Protein AF-A0A8B8DKY4-F1 (afdb_monomer_lite)

Structure (mmCIF, N/CA/C/O backbone):
data_AF-A0A8B8DKY4-F1
#
_entry.id   AF-A0A8B8DKY4-F1
#
loop_
_atom_site.group_PDB
_atom_site.id
_atom_site.type_symbol
_atom_site.label_atom_id
_atom_site.label_alt_id
_atom_site.label_comp_id
_atom_site.label_asym_id
_atom_site.label_entity_id
_atom_site.label_seq_id
_atom_site.pdbx_PDB_ins_code
_atom_site.Cartn_x
_atom_site.Cartn_y
_atom_site.Cartn_z
_atom_site.occupancy
_atom_site.B_iso_or_equiv
_atom_site.auth_seq_id
_atom_site.auth_comp_id
_atom_site.auth_asym_id
_atom_site.auth_atom_id
_atom_site.pdbx_PDB_model_num
ATOM 1 N N . MET A 1 1 ? 16.854 -8.437 -29.575 1.00 57.50 1 MET A N 1
ATOM 2 C CA . MET A 1 1 ? 16.337 -7.438 -28.617 1.00 57.50 1 MET A CA 1
ATOM 3 C C . MET A 1 1 ? 14.851 -7.701 -28.446 1.00 57.50 1 MET A C 1
ATOM 5 O O . MET A 1 1 ? 14.140 -7.687 -29.442 1.00 57.50 1 MET A O 1
ATOM 9 N N . ILE A 1 2 ? 14.407 -8.052 -27.238 1.00 68.06 2 ILE A N 1
ATOM 10 C CA . ILE A 1 2 ? 12.985 -8.276 -26.943 1.00 68.06 2 ILE A CA 1
ATOM 11 C C . ILE A 1 2 ? 12.450 -6.998 -26.307 1.00 68.06 2 ILE A C 1
ATOM 13 O O . ILE A 1 2 ? 13.021 -6.510 -25.332 1.00 68.06 2 ILE A O 1
ATOM 17 N N . TYR A 1 3 ? 11.369 -6.453 -26.856 1.00 72.62 3 TYR A N 1
ATOM 18 C CA . TYR A 1 3 ? 10.687 -5.316 -26.249 1.00 72.62 3 TYR A CA 1
ATOM 19 C C . TYR A 1 3 ? 9.693 -5.823 -25.192 1.00 72.62 3 TYR A C 1
ATOM 21 O O . TYR A 1 3 ? 8.923 -6.741 -25.489 1.00 72.62 3 TYR A O 1
ATOM 29 N N . PRO A 1 4 ? 9.711 -5.276 -23.963 1.00 70.75 4 PRO A N 1
ATOM 30 C CA . PRO A 1 4 ? 8.776 -5.658 -22.919 1.00 70.75 4 PRO A CA 1
ATOM 31 C C . PRO A 1 4 ? 7.363 -5.242 -23.305 1.00 70.75 4 PRO A C 1
ATOM 33 O O . PRO A 1 4 ? 7.146 -4.179 -23.890 1.00 70.75 4 PRO A O 1
ATOM 36 N N . ASN A 1 5 ? 6.385 -6.041 -22.889 1.00 72.69 5 ASN A N 1
ATOM 37 C CA . ASN A 1 5 ? 5.009 -5.571 -22.880 1.00 72.69 5 ASN A CA 1
ATOM 38 C C . ASN A 1 5 ? 4.857 -4.548 -21.746 1.00 72.69 5 ASN A C 1
ATOM 40 O O . ASN A 1 5 ? 4.949 -4.908 -20.572 1.00 72.69 5 ASN A O 1
ATOM 44 N N . THR A 1 6 ? 4.667 -3.275 -22.079 1.00 72.62 6 THR A N 1
ATOM 45 C CA . THR A 1 6 ? 4.507 -2.219 -21.077 1.00 72.62 6 THR A CA 1
ATOM 46 C C . THR A 1 6 ? 3.096 -2.2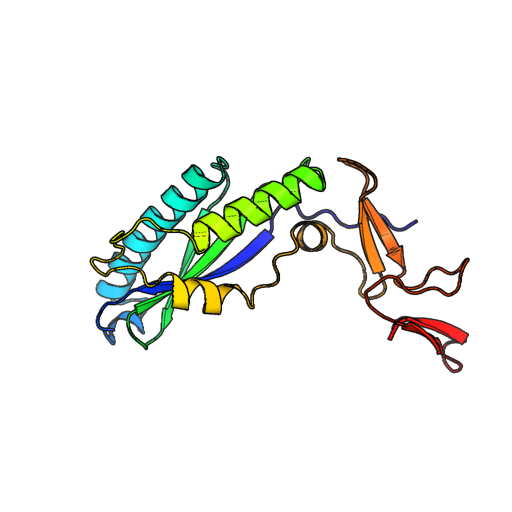38 -20.504 1.00 72.62 6 THR A C 1
ATOM 48 O O . THR A 1 6 ? 2.119 -2.050 -21.227 1.00 72.62 6 THR A O 1
ATOM 51 N N . LYS A 1 7 ? 2.989 -2.431 -19.192 1.00 78.31 7 LYS A N 1
ATOM 52 C CA . LYS A 1 7 ? 1.748 -2.290 -18.441 1.00 78.31 7 LYS A CA 1
ATOM 53 C C . LYS A 1 7 ? 1.558 -0.840 -18.031 1.00 78.31 7 LYS A C 1
ATOM 55 O O . LYS A 1 7 ? 2.417 -0.242 -17.385 1.00 78.31 7 LYS A O 1
ATOM 60 N N . ASP A 1 8 ? 0.382 -0.319 -18.347 1.00 82.88 8 ASP A N 1
ATOM 61 C CA . ASP A 1 8 ? -0.001 1.044 -17.981 1.00 82.88 8 ASP A CA 1
ATOM 62 C C . ASP A 1 8 ? -0.470 1.137 -16.524 1.00 82.88 8 ASP A C 1
ATOM 64 O O . ASP A 1 8 ? -0.449 2.219 -15.943 1.00 82.88 8 ASP A O 1
ATOM 68 N N . SER A 1 9 ? -0.828 0.007 -15.907 1.00 87.06 9 SER A N 1
ATOM 69 C CA . SER A 1 9 ? -1.319 -0.058 -14.532 1.00 87.06 9 SER A CA 1
ATOM 70 C C . SER A 1 9 ? -0.622 -1.129 -13.698 1.00 87.06 9 SER A C 1
ATOM 72 O O . SER A 1 9 ? -0.133 -2.137 -14.214 1.00 87.06 9 SER A O 1
ATOM 74 N N . ALA A 1 10 ? -0.599 -0.909 -12.387 1.00 89.00 10 ALA A N 1
ATOM 75 C CA . ALA A 1 10 ? -0.128 -1.872 -11.404 1.00 89.00 10 ALA A CA 1
ATOM 76 C C . ALA A 1 10 ? -1.017 -1.862 -10.164 1.00 89.00 10 ALA A C 1
ATOM 78 O O . ALA A 1 10 ? -1.727 -0.898 -9.881 1.00 89.00 10 ALA A O 1
ATOM 79 N N . LYS A 1 11 ? -0.953 -2.960 -9.419 1.00 91.94 11 LYS A N 1
ATOM 80 C CA . LYS A 1 11 ? -1.726 -3.176 -8.207 1.00 91.94 11 LYS A CA 1
ATOM 81 C C . LYS A 1 11 ? -0.787 -3.634 -7.099 1.00 91.94 11 LYS A C 1
ATOM 83 O O . LYS A 1 11 ? -0.009 -4.560 -7.316 1.00 91.94 11 LYS A O 1
ATOM 88 N N . ILE A 1 12 ? -0.852 -2.979 -5.945 1.00 92.50 12 ILE A N 1
ATOM 89 C CA . ILE A 1 12 ? 0.031 -3.230 -4.804 1.00 92.50 12 ILE A CA 1
ATOM 90 C C . ILE A 1 12 ? -0.833 -3.529 -3.586 1.00 92.50 12 ILE A C 1
ATOM 92 O O . ILE A 1 12 ? -1.632 -2.686 -3.187 1.00 92.50 12 ILE A O 1
ATOM 96 N N . ALA A 1 13 ? -0.657 -4.712 -3.003 1.00 94.81 13 ALA A N 1
ATOM 97 C CA . ALA A 1 13 ? -1.302 -5.077 -1.749 1.00 94.81 13 ALA A CA 1
ATOM 98 C C . ALA A 1 13 ? -0.526 -4.471 -0.573 1.00 94.81 13 ALA A C 1
ATOM 100 O O . ALA A 1 13 ? 0.693 -4.631 -0.478 1.00 94.81 13 ALA A O 1
ATOM 101 N N . LEU A 1 14 ? -1.238 -3.773 0.304 1.00 96.38 14 LEU A N 1
ATOM 102 C CA . LEU A 1 14 ? -0.699 -3.081 1.467 1.00 96.38 14 LEU A CA 1
ATOM 103 C C . LEU A 1 14 ? -1.585 -3.341 2.687 1.00 96.38 14 LEU A C 1
ATOM 105 O O . LEU A 1 14 ? -2.768 -3.680 2.574 1.00 96.38 14 LEU A O 1
ATOM 109 N N . GLU A 1 15 ? -1.002 -3.168 3.868 1.00 96.25 15 GLU A N 1
ATOM 110 C CA . GLU A 1 15 ? -1.696 -3.351 5.140 1.00 96.25 15 GLU A CA 1
ATOM 111 C C . GLU A 1 15 ? -1.515 -2.120 6.039 1.00 96.25 15 GLU A C 1
ATOM 113 O O . GLU A 1 15 ? -0.452 -1.499 6.048 1.00 96.25 15 GLU A O 1
ATOM 118 N N . LEU A 1 16 ? -2.550 -1.748 6.797 1.00 96.00 16 LEU A N 1
ATOM 119 C CA . LEU A 1 16 ? -2.501 -0.662 7.783 1.00 96.00 16 LEU A CA 1
ATOM 120 C C . LEU A 1 16 ? -2.915 -1.189 9.155 1.00 96.00 16 LEU A C 1
ATOM 122 O O . LEU A 1 16 ? -4.024 -1.700 9.314 1.00 96.00 16 LEU A O 1
ATOM 126 N N . TYR A 1 17 ? -2.046 -1.029 10.151 1.00 95.62 17 TYR A N 1
ATOM 127 C CA . TYR A 1 17 ? -2.328 -1.450 11.518 1.00 95.62 17 TYR A CA 1
ATOM 128 C C . TYR A 1 17 ? -2.986 -0.318 12.315 1.00 95.62 17 TYR A C 1
ATOM 130 O O . TYR A 1 17 ? -2.390 0.740 12.526 1.00 95.62 17 TYR A O 1
ATOM 138 N N . VAL A 1 18 ? -4.191 -0.564 12.825 1.00 95.38 18 VAL A N 1
ATOM 139 C CA . VAL A 1 18 ? -4.986 0.402 13.590 1.00 95.38 18 VAL A CA 1
ATOM 140 C C . VAL A 1 18 ? -5.238 -0.140 14.993 1.00 95.38 18 VAL A C 1
ATOM 142 O O . VAL A 1 18 ? -5.844 -1.197 15.166 1.00 95.38 18 VAL A O 1
ATOM 145 N N . ASN A 1 19 ? -4.819 0.600 16.021 1.00 93.19 19 ASN A N 1
ATOM 146 C CA . ASN A 1 19 ? -5.089 0.307 17.429 1.00 93.19 19 ASN A CA 1
ATOM 147 C C . ASN A 1 19 ? -6.564 0.556 17.763 1.00 93.19 19 ASN A C 1
ATOM 149 O O . ASN A 1 19 ? -6.946 1.588 18.314 1.00 93.19 19 ASN A O 1
ATOM 153 N N . LYS A 1 20 ? -7.394 -0.418 17.400 1.00 91.88 20 LYS A N 1
ATOM 154 C CA . LYS A 1 20 ? -8.831 -0.475 17.643 1.00 91.88 20 LYS A CA 1
ATOM 155 C C . LYS A 1 20 ? -9.221 -1.921 17.929 1.00 91.88 20 LYS A C 1
ATOM 157 O O . LYS A 1 20 ? -8.659 -2.833 17.328 1.00 91.88 20 LYS A O 1
ATOM 162 N N . THR A 1 21 ? -10.181 -2.135 18.822 1.00 92.62 21 THR A N 1
ATOM 163 C CA . THR A 1 21 ? -10.745 -3.469 19.060 1.00 92.62 21 THR A CA 1
ATOM 164 C C . THR A 1 21 ? -11.348 -4.011 17.769 1.00 92.62 21 THR A C 1
ATOM 166 O O . THR A 1 21 ? -12.147 -3.327 17.124 1.00 92.62 21 THR A O 1
ATOM 169 N N . PHE A 1 22 ? -10.945 -5.224 17.397 1.00 92.44 22 PHE A N 1
ATOM 170 C CA . PHE A 1 22 ? -11.523 -5.924 16.260 1.00 92.44 22 PHE A CA 1
ATOM 171 C C . PHE A 1 22 ? -12.956 -6.344 16.581 1.00 92.44 22 PHE A C 1
ATOM 173 O O . PHE A 1 22 ? -13.251 -6.736 17.708 1.00 92.44 22 PHE A O 1
ATOM 180 N N . ASP A 1 23 ? -13.826 -6.260 15.585 1.00 93.00 23 ASP A N 1
ATOM 181 C CA . ASP A 1 23 ? -15.212 -6.684 15.692 1.00 93.00 23 ASP A CA 1
ATOM 182 C C . ASP A 1 23 ? -15.481 -7.773 14.658 1.00 93.00 23 ASP A C 1
ATOM 184 O O . ASP A 1 23 ? -15.096 -7.624 13.497 1.00 93.00 23 ASP A O 1
ATOM 188 N N . ASP A 1 24 ? -16.132 -8.855 15.073 1.00 93.38 24 ASP A N 1
ATOM 189 C CA . ASP A 1 24 ? -16.337 -10.028 14.227 1.00 93.38 24 ASP A CA 1
ATOM 190 C C . ASP A 1 24 ? -17.204 -9.743 12.993 1.00 93.38 24 ASP A C 1
ATOM 192 O O . ASP A 1 24 ? -17.025 -10.408 11.968 1.00 93.38 24 ASP A O 1
ATOM 196 N N . ASP A 1 25 ? -18.051 -8.706 13.017 1.00 93.38 25 ASP A N 1
ATOM 197 C CA . ASP A 1 25 ? -18.809 -8.264 11.842 1.00 93.38 25 ASP A CA 1
ATOM 198 C C . ASP A 1 25 ? -17.891 -7.797 10.700 1.00 93.38 25 ASP A C 1
ATOM 200 O O . ASP A 1 25 ? -18.313 -7.780 9.539 1.00 93.38 25 ASP A O 1
ATOM 204 N N . LEU A 1 26 ? -16.627 -7.456 10.987 1.00 94.19 26 LEU A N 1
ATOM 205 C CA . LEU A 1 26 ? -15.615 -7.115 9.981 1.00 94.19 26 LEU A CA 1
ATOM 206 C C . LEU A 1 26 ? -15.129 -8.326 9.174 1.00 94.19 26 LEU A C 1
ATOM 208 O O . LEU A 1 26 ? -14.486 -8.145 8.140 1.00 94.19 26 LEU A O 1
ATOM 212 N N . ASN A 1 27 ? -15.463 -9.550 9.586 1.00 93.62 27 ASN A N 1
ATOM 213 C CA . ASN A 1 27 ? -15.260 -10.740 8.757 1.00 93.62 27 ASN A CA 1
ATOM 214 C C . ASN A 1 27 ? -16.356 -10.899 7.690 1.00 93.62 27 ASN A C 1
ATOM 216 O O . ASN A 1 27 ? -16.173 -11.629 6.715 1.00 93.62 27 ASN A O 1
ATOM 220 N N . ASN A 1 28 ? -17.496 -10.220 7.848 1.00 94.06 28 ASN A N 1
ATOM 221 C CA . ASN A 1 28 ? -18.624 -10.313 6.935 1.00 94.06 28 ASN A CA 1
ATOM 222 C C . ASN A 1 28 ? -18.688 -9.082 6.025 1.00 94.06 28 ASN A C 1
ATOM 224 O O . ASN A 1 28 ? -19.163 -8.024 6.429 1.00 94.06 28 ASN A O 1
ATOM 228 N N . LYS A 1 29 ? -18.292 -9.242 4.756 1.00 94.25 29 LYS A N 1
ATOM 229 C CA . LYS A 1 29 ? -18.309 -8.158 3.755 1.00 94.25 29 LYS A CA 1
ATOM 230 C C . LYS A 1 29 ? -19.695 -7.558 3.496 1.00 94.25 29 LYS A C 1
ATOM 232 O O . LYS A 1 29 ? -19.795 -6.450 2.975 1.00 94.25 29 LYS A O 1
ATOM 237 N N . SER A 1 30 ? -20.752 -8.287 3.844 1.00 94.75 30 SER A N 1
ATOM 238 C CA . SER A 1 30 ? -22.140 -7.849 3.711 1.00 94.75 30 SER A CA 1
ATOM 239 C C . SER A 1 30 ? -22.693 -7.192 4.980 1.00 94.75 30 SER A C 1
ATOM 241 O O . SER A 1 30 ? -23.836 -6.742 4.968 1.00 94.75 30 SER A O 1
ATOM 243 N N . SER A 1 31 ? -21.926 -7.125 6.074 1.00 97.06 31 SER A N 1
ATOM 244 C CA . SER A 1 31 ? -22.361 -6.423 7.281 1.00 97.06 31 SER A CA 1
ATOM 245 C C . SER A 1 31 ? -22.332 -4.909 7.060 1.00 97.06 31 SER A C 1
ATOM 247 O O . SER A 1 31 ? -21.442 -4.368 6.397 1.00 97.06 31 SER A O 1
ATOM 249 N N . ALA A 1 32 ? -23.287 -4.196 7.662 1.00 96.31 32 ALA A N 1
ATOM 250 C CA . ALA A 1 32 ? -23.301 -2.733 7.620 1.00 96.31 32 ALA A CA 1
ATOM 251 C C . ALA A 1 32 ? -22.005 -2.143 8.204 1.00 96.31 32 ALA A C 1
ATOM 253 O O . ALA A 1 32 ? -21.485 -1.144 7.710 1.00 96.31 32 ALA A O 1
ATOM 254 N N . LYS A 1 33 ? -21.448 -2.797 9.230 1.00 94.50 33 LYS A N 1
ATOM 255 C CA . LYS A 1 33 ? -20.203 -2.384 9.876 1.00 94.50 33 LYS A CA 1
ATOM 256 C C . LYS A 1 33 ? -19.005 -2.488 8.936 1.00 94.50 33 LYS A C 1
ATOM 258 O O . LYS A 1 33 ? -18.254 -1.520 8.829 1.00 94.50 33 LYS A O 1
ATOM 263 N N . TYR A 1 34 ? -18.864 -3.608 8.223 1.00 96.62 34 TYR A N 1
ATOM 264 C CA . TYR A 1 34 ? -17.822 -3.772 7.213 1.00 96.62 34 TYR A CA 1
ATOM 265 C C . TYR A 1 34 ? -17.950 -2.715 6.122 1.00 96.62 34 TYR A C 1
ATOM 267 O O . TYR A 1 34 ? -16.970 -2.043 5.822 1.00 96.62 34 TYR A O 1
ATOM 275 N N . MET A 1 35 ? -19.142 -2.542 5.541 1.00 96.69 35 MET A N 1
ATOM 276 C CA . MET A 1 35 ? -19.338 -1.604 4.431 1.00 96.69 35 MET A CA 1
ATOM 277 C C . MET A 1 35 ? -18.990 -0.169 4.835 1.00 96.69 35 MET A C 1
ATOM 279 O O . MET A 1 35 ? -18.252 0.506 4.119 1.00 96.69 35 MET A O 1
ATOM 283 N N . ASN A 1 36 ? -19.457 0.270 6.008 1.00 96.25 36 ASN A N 1
ATOM 284 C CA . ASN A 1 36 ? -19.194 1.616 6.512 1.00 96.25 36 ASN A CA 1
ATOM 285 C C . ASN A 1 36 ? -17.701 1.835 6.790 1.00 96.25 36 ASN A C 1
ATOM 287 O O . ASN A 1 36 ? -17.132 2.816 6.315 1.00 96.25 36 ASN A O 1
ATOM 291 N N . MET A 1 37 ? -17.045 0.908 7.498 1.00 95.88 37 MET A N 1
ATOM 292 C CA . MET A 1 37 ? -15.611 1.029 7.787 1.00 95.88 37 MET A CA 1
ATOM 293 C C . MET A 1 37 ? -14.753 0.895 6.528 1.00 95.88 37 MET A C 1
ATOM 295 O O . MET A 1 37 ? -13.751 1.586 6.389 1.00 95.88 37 MET A O 1
ATOM 299 N N . SER A 1 38 ? -15.143 0.040 5.585 1.00 97.06 38 SER A N 1
ATOM 300 C CA . SER A 1 38 ? -14.457 -0.102 4.302 1.00 97.06 38 SER A CA 1
ATOM 301 C C . SER A 1 38 ? -14.526 1.196 3.502 1.00 97.06 38 SER A C 1
ATOM 303 O O . SER A 1 38 ? -13.510 1.617 2.958 1.00 97.06 38 SER A O 1
ATOM 305 N N . ALA A 1 39 ? -15.691 1.848 3.447 1.00 97.38 39 ALA A N 1
ATOM 306 C CA . ALA A 1 39 ? -15.857 3.123 2.753 1.00 97.38 39 ALA A CA 1
ATOM 307 C C . ALA A 1 39 ? -15.068 4.256 3.429 1.00 97.38 39 ALA A C 1
ATOM 309 O O . ALA A 1 39 ? -14.372 5.009 2.750 1.00 97.38 39 ALA A O 1
ATOM 310 N N . GLU A 1 40 ? -15.127 4.349 4.761 1.00 96.12 40 GLU A N 1
ATOM 311 C CA . GLU A 1 40 ? -14.365 5.336 5.534 1.00 96.12 40 GLU A CA 1
ATOM 312 C C . GLU A 1 40 ? -12.854 5.155 5.330 1.00 96.12 40 GLU A C 1
ATOM 314 O O . GLU A 1 40 ? -12.166 6.100 4.937 1.00 96.12 40 GLU A O 1
ATOM 319 N N . ALA A 1 41 ? -12.343 3.934 5.527 1.00 96.69 41 ALA A N 1
ATOM 320 C CA . ALA A 1 41 ? -10.926 3.637 5.351 1.00 96.69 41 ALA A CA 1
ATOM 321 C C . ALA A 1 41 ? -10.470 3.901 3.914 1.00 96.69 41 ALA A C 1
ATOM 323 O O . ALA A 1 41 ? -9.418 4.502 3.711 1.00 96.69 41 ALA A O 1
ATOM 324 N N . GLN A 1 42 ? -11.263 3.495 2.919 1.00 97.81 42 GLN A N 1
ATOM 325 C CA . GLN A 1 42 ? -10.942 3.723 1.515 1.00 97.81 42 GLN A CA 1
ATOM 326 C C . GLN A 1 42 ? -10.820 5.214 1.193 1.00 97.81 42 GLN A C 1
ATOM 328 O O . GLN A 1 42 ? -9.861 5.602 0.533 1.00 97.81 42 GLN A O 1
ATOM 333 N N . ASN A 1 43 ? -11.749 6.046 1.669 1.00 96.56 43 ASN A N 1
ATOM 334 C CA . ASN A 1 43 ? -11.722 7.487 1.414 1.00 96.56 43 ASN A CA 1
ATOM 335 C C . ASN A 1 43 ? -10.482 8.148 2.027 1.00 96.56 43 ASN A C 1
ATOM 337 O O . ASN A 1 43 ? -9.767 8.861 1.324 1.00 96.56 43 ASN A O 1
ATOM 341 N N . ILE A 1 44 ? -10.193 7.857 3.300 1.00 95.81 44 ILE A N 1
ATOM 342 C CA . ILE A 1 44 ? -9.041 8.425 4.018 1.00 95.81 44 ILE A CA 1
ATOM 343 C C . ILE A 1 44 ? -7.726 7.980 3.371 1.00 95.81 44 ILE A C 1
ATOM 345 O O . ILE A 1 44 ? -6.850 8.801 3.105 1.00 95.81 44 ILE A O 1
ATOM 349 N N . LEU A 1 45 ? -7.591 6.685 3.074 1.00 97.06 45 LEU A N 1
ATOM 350 C CA . LEU A 1 45 ? -6.405 6.154 2.407 1.00 97.06 45 LEU A CA 1
ATOM 351 C C . LEU A 1 45 ? -6.231 6.778 1.023 1.00 97.06 45 LEU A C 1
ATOM 353 O O . LEU A 1 45 ? -5.140 7.226 0.686 1.00 97.06 45 LEU A O 1
ATOM 357 N N . GLN A 1 46 ? -7.294 6.843 0.220 1.00 96.62 46 GLN A N 1
ATOM 358 C CA . GLN A 1 46 ? -7.220 7.417 -1.119 1.00 96.62 46 GLN A CA 1
ATOM 359 C C . GLN A 1 46 ? -6.783 8.883 -1.087 1.00 96.62 46 GLN A C 1
ATOM 361 O O . GLN A 1 46 ? -5.926 9.276 -1.877 1.00 96.62 46 GLN A O 1
ATOM 366 N N . GLU A 1 47 ? -7.329 9.681 -0.171 1.00 94.94 47 GLU A N 1
ATOM 367 C CA . GLU A 1 47 ? -6.906 11.067 0.029 1.00 94.94 47 GLU A CA 1
ATOM 368 C C . GLU A 1 47 ? -5.430 11.149 0.436 1.00 94.94 47 GLU A C 1
ATOM 370 O O . GLU A 1 47 ? -4.660 11.881 -0.189 1.00 94.94 47 GLU A O 1
ATOM 375 N N . LYS A 1 48 ? -5.003 10.336 1.409 1.00 94.62 48 LYS A N 1
ATOM 376 C CA . LYS A 1 48 ? -3.608 10.270 1.866 1.00 94.62 48 LYS A CA 1
ATOM 377 C C . LYS A 1 48 ? -2.645 9.951 0.725 1.00 94.62 48 LYS A C 1
ATOM 379 O O . LYS A 1 48 ? -1.667 10.669 0.535 1.00 94.62 48 LYS A O 1
ATOM 384 N N . PHE A 1 49 ? -2.930 8.916 -0.068 1.00 95.50 49 PHE A N 1
ATOM 385 C CA . PHE A 1 49 ? -2.083 8.541 -1.202 1.00 95.50 49 PHE A CA 1
ATOM 386 C C . PHE A 1 49 ? -2.018 9.643 -2.255 1.00 95.50 49 PHE A C 1
ATOM 388 O O . PHE A 1 49 ? -0.928 9.952 -2.731 1.00 95.50 49 PHE A O 1
ATOM 395 N N . ARG A 1 50 ? -3.145 10.264 -2.613 1.00 94.88 50 ARG A N 1
ATOM 396 C CA . ARG A 1 50 ? -3.162 11.345 -3.611 1.00 94.88 50 ARG A CA 1
ATOM 397 C C . ARG A 1 50 ? -2.399 12.577 -3.132 1.00 94.88 50 ARG A C 1
ATOM 399 O O . ARG A 1 50 ? -1.623 13.131 -3.904 1.00 94.88 50 ARG A O 1
ATOM 406 N N . ASN A 1 51 ? -2.548 12.952 -1.864 1.00 93.25 51 ASN A N 1
ATOM 407 C CA . ASN A 1 51 ? -1.849 14.095 -1.277 1.00 93.25 51 ASN A CA 1
ATOM 408 C C . ASN A 1 51 ? -0.334 13.866 -1.201 1.00 93.25 51 ASN A C 1
ATOM 410 O O . ASN A 1 51 ? 0.440 14.725 -1.619 1.00 93.25 51 ASN A O 1
ATOM 414 N N . ASP A 1 52 ? 0.098 12.701 -0.718 1.00 92.75 52 ASP A N 1
ATOM 415 C CA . ASP A 1 52 ? 1.521 12.419 -0.502 1.00 92.75 52 ASP A CA 1
ATOM 416 C C . ASP A 1 52 ? 2.281 12.117 -1.797 1.00 92.75 52 ASP A C 1
ATOM 418 O O . ASP A 1 52 ? 3.485 12.363 -1.891 1.00 92.75 52 ASP A O 1
ATOM 422 N N . THR A 1 53 ? 1.599 11.568 -2.804 1.00 91.56 53 THR A N 1
ATOM 423 C CA . THR A 1 53 ? 2.216 11.259 -4.103 1.00 91.56 53 THR A CA 1
ATOM 424 C C . THR A 1 53 ? 2.054 12.378 -5.126 1.00 91.56 53 THR A C 1
ATOM 426 O O . THR A 1 53 ? 2.825 12.422 -6.085 1.00 91.56 53 THR A O 1
ATOM 429 N N . GLY A 1 54 ? 1.063 13.259 -4.952 1.00 90.56 54 GLY A N 1
ATOM 430 C CA . GLY A 1 54 ? 0.636 14.226 -5.963 1.00 90.56 54 GLY A CA 1
ATOM 431 C C . GLY A 1 54 ? -0.054 13.592 -7.179 1.00 90.56 54 GLY A C 1
ATOM 432 O O . GLY A 1 54 ? -0.253 14.271 -8.186 1.00 90.56 54 GLY A O 1
ATOM 433 N N . ASP A 1 55 ? -0.395 12.298 -7.127 1.00 88.88 55 ASP A N 1
ATOM 434 C CA . ASP A 1 55 ? -0.954 11.547 -8.251 1.00 88.88 55 ASP A CA 1
ATOM 435 C C . ASP A 1 55 ? -2.443 11.236 -8.026 1.00 88.88 55 ASP A C 1
ATOM 437 O O . ASP A 1 55 ? -2.826 10.283 -7.345 1.00 88.88 55 ASP A O 1
ATOM 441 N N . ASN A 1 56 ? -3.306 12.045 -8.647 1.00 88.06 56 ASN A N 1
ATOM 442 C CA . ASN A 1 56 ? -4.765 11.908 -8.565 1.00 88.06 56 ASN A CA 1
ATOM 443 C C . ASN A 1 56 ? -5.317 10.664 -9.278 1.00 88.06 56 ASN A C 1
ATOM 445 O O . ASN A 1 56 ? -6.505 10.366 -9.152 1.00 88.06 56 ASN A O 1
ATOM 449 N N . THR A 1 57 ? -4.484 9.948 -10.035 1.00 86.94 57 THR A N 1
ATOM 450 C CA . THR A 1 57 ? -4.884 8.738 -10.765 1.00 86.94 57 THR A CA 1
ATOM 451 C C . THR A 1 57 ? -4.781 7.475 -9.906 1.00 86.94 57 THR A C 1
ATOM 453 O O . THR A 1 57 ? -5.223 6.398 -10.323 1.00 86.94 57 THR A O 1
ATOM 456 N N . LEU A 1 58 ? -4.228 7.603 -8.693 1.00 92.00 58 LEU A N 1
ATOM 457 C CA . LEU A 1 58 ? -4.190 6.541 -7.699 1.00 92.00 58 LEU A CA 1
ATOM 458 C C . LEU A 1 58 ? -5.570 6.314 -7.088 1.00 92.00 58 LEU A C 1
ATOM 460 O O . LEU A 1 58 ? -6.265 7.252 -6.676 1.00 92.00 58 LEU A O 1
ATOM 464 N N . ASN A 1 59 ? -5.928 5.039 -6.986 1.00 95.31 59 ASN A N 1
ATOM 465 C CA . ASN A 1 59 ? -7.143 4.588 -6.327 1.00 95.31 59 ASN A CA 1
ATOM 466 C C . ASN A 1 59 ? -6.800 3.568 -5.252 1.00 95.31 59 ASN A C 1
ATOM 468 O O . ASN A 1 59 ? -5.882 2.765 -5.414 1.00 95.31 59 ASN A O 1
ATOM 472 N N . VAL A 1 60 ? -7.566 3.584 -4.170 1.00 97.12 60 VAL A N 1
ATOM 473 C CA . VAL A 1 60 ? -7.461 2.588 -3.106 1.00 97.12 60 VAL A CA 1
ATOM 474 C C . VAL A 1 60 ? -8.713 1.727 -3.129 1.00 97.12 60 VAL A C 1
ATOM 476 O O . VAL A 1 60 ? -9.816 2.216 -3.364 1.00 97.12 60 VAL A O 1
ATOM 479 N N . THR A 1 61 ? -8.555 0.432 -2.896 1.00 97.06 61 THR A N 1
ATOM 480 C CA . THR A 1 61 ? -9.672 -0.495 -2.711 1.00 97.06 61 THR A CA 1
ATOM 481 C C . THR A 1 61 ? -9.430 -1.312 -1.458 1.00 97.06 61 THR A C 1
ATOM 483 O O . THR A 1 61 ? -8.479 -2.087 -1.401 1.00 97.06 61 THR A O 1
ATOM 486 N N . VAL A 1 62 ? -10.287 -1.156 -0.452 1.00 97.50 62 VAL A N 1
ATOM 487 C CA . VAL A 1 62 ? -10.209 -1.974 0.766 1.00 97.50 62 VAL A CA 1
ATOM 488 C C . VAL A 1 62 ? -10.684 -3.390 0.441 1.00 97.50 62 VAL A C 1
ATOM 490 O O . VAL A 1 62 ? -11.791 -3.603 -0.053 1.00 97.50 62 VAL A O 1
ATOM 493 N N . THR A 1 63 ? -9.829 -4.378 0.696 1.00 97.06 63 THR A N 1
ATOM 494 C CA . THR A 1 63 ? -10.077 -5.786 0.357 1.00 97.06 63 THR A CA 1
ATOM 495 C C . THR A 1 63 ? -10.555 -6.615 1.538 1.00 97.06 63 THR A C 1
ATOM 497 O O . THR A 1 63 ? -11.150 -7.682 1.326 1.00 97.06 63 THR A O 1
ATOM 500 N N . GLY A 1 64 ? -10.331 -6.134 2.762 1.00 96.75 64 GLY A N 1
ATOM 501 C CA . GLY A 1 64 ? -10.798 -6.778 3.980 1.00 96.75 64 GLY A CA 1
ATOM 502 C C . GLY A 1 64 ? -10.187 -6.205 5.253 1.00 96.75 64 GLY A C 1
ATOM 503 O O . GLY A 1 64 ? -9.454 -5.218 5.230 1.00 96.75 64 GLY A O 1
ATOM 504 N N . PHE A 1 65 ? -10.473 -6.884 6.361 1.00 96.94 65 PHE A N 1
ATOM 505 C CA . PHE A 1 65 ? -9.887 -6.625 7.672 1.00 96.94 65 PHE A CA 1
ATOM 506 C C . PHE A 1 65 ? -9.361 -7.940 8.267 1.00 96.94 65 PHE A C 1
ATOM 508 O O . PHE A 1 65 ? -9.914 -9.002 7.978 1.00 96.94 65 PHE A O 1
ATOM 515 N N . LYS A 1 66 ? -8.307 -7.890 9.090 1.00 94.00 66 LYS A N 1
ATOM 516 C CA . LYS A 1 66 ? -7.820 -9.042 9.879 1.00 94.00 66 LYS A CA 1
ATOM 517 C C . LYS A 1 66 ? -7.866 -8.740 11.374 1.00 94.00 66 LYS A C 1
ATOM 519 O O . LYS A 1 66 ? -7.753 -7.578 11.774 1.00 94.00 66 LYS A O 1
ATOM 524 N N . ASN A 1 67 ? -7.995 -9.803 12.173 1.00 86.12 67 ASN A N 1
ATOM 525 C CA . ASN A 1 67 ? -7.930 -9.720 13.629 1.00 86.12 67 ASN A CA 1
ATOM 526 C C . ASN A 1 67 ? -6.498 -9.433 14.130 1.00 86.12 67 ASN A C 1
ATOM 528 O O . ASN A 1 67 ? -5.516 -9.728 13.448 1.00 86.12 67 ASN A O 1
ATOM 532 N N . GLY A 1 68 ? -6.401 -8.855 15.332 1.00 65.88 68 GLY A N 1
ATOM 533 C CA . GLY A 1 68 ? -5.155 -8.352 15.923 1.00 65.88 68 GLY A CA 1
ATOM 534 C C . GLY A 1 68 ? -5.140 -6.826 15.906 1.00 65.88 68 GLY A C 1
ATOM 535 O O . GLY A 1 68 ? -4.669 -6.218 14.957 1.00 65.88 68 GLY A O 1
ATOM 536 N N . SER A 1 69 ? -5.770 -6.185 16.896 1.00 80.06 69 SER A N 1
ATOM 537 C CA . SER A 1 69 ? -6.367 -4.855 16.663 1.00 80.06 69 SER A CA 1
ATOM 538 C C . SER A 1 69 ? -7.116 -4.836 15.296 1.00 80.06 69 SER A C 1
ATOM 540 O O . SER A 1 69 ? -7.524 -5.899 14.828 1.00 80.06 69 SER A O 1
ATOM 542 N N . VAL A 1 70 ? -7.358 -3.703 14.633 1.00 94.44 70 VAL A N 1
ATOM 543 C CA . VAL A 1 70 ? -7.921 -3.718 13.267 1.00 94.44 70 VAL A CA 1
ATOM 544 C C . VAL A 1 70 ? -6.781 -3.569 12.266 1.00 94.44 70 VAL A C 1
ATOM 546 O O . VAL A 1 70 ? -6.158 -2.513 12.203 1.00 94.44 70 VAL A O 1
ATOM 549 N N . ILE A 1 71 ? -6.516 -4.603 11.463 1.00 95.94 71 ILE A N 1
ATOM 550 C CA . ILE A 1 71 ? -5.595 -4.509 10.319 1.00 95.94 71 ILE A CA 1
ATOM 551 C C . ILE A 1 71 ? -6.427 -4.317 9.055 1.00 95.94 71 ILE A C 1
ATOM 553 O O . ILE A 1 71 ? -7.181 -5.213 8.676 1.00 95.94 71 ILE A O 1
ATOM 557 N N . VAL A 1 72 ? -6.300 -3.163 8.404 1.00 96.94 72 VAL A N 1
ATOM 558 C CA . VAL A 1 72 ? -6.971 -2.868 7.132 1.00 96.94 72 VAL A CA 1
ATOM 559 C C . VAL A 1 72 ? -6.135 -3.441 5.993 1.00 96.94 72 VAL A C 1
ATOM 561 O O . VAL A 1 72 ? -4.966 -3.087 5.852 1.00 96.94 72 VAL A O 1
ATOM 564 N N . LEU A 1 73 ? -6.734 -4.300 5.174 1.00 97.31 73 LEU A N 1
ATOM 565 C CA . LEU A 1 73 ? -6.134 -4.809 3.943 1.00 97.31 73 LEU A CA 1
ATOM 566 C C . LEU A 1 73 ? -6.642 -3.980 2.775 1.00 97.31 73 LEU A C 1
ATOM 568 O O . LEU A 1 73 ? -7.854 -3.793 2.628 1.00 97.31 73 LEU A O 1
ATOM 572 N N . TYR A 1 74 ? -5.742 -3.499 1.929 1.00 97.62 74 TYR A N 1
ATOM 573 C CA . TYR A 1 74 ? -6.140 -2.698 0.785 1.00 97.62 74 TYR A CA 1
ATOM 574 C C . TYR A 1 74 ? -5.177 -2.847 -0.380 1.00 97.62 74 TYR A C 1
ATOM 576 O O . TYR A 1 74 ? -3.993 -3.134 -0.227 1.00 97.62 74 TYR A O 1
ATOM 584 N N . ASP A 1 75 ? -5.723 -2.628 -1.564 1.00 96.81 75 ASP A N 1
ATOM 585 C CA . ASP A 1 75 ? -4.967 -2.555 -2.793 1.00 96.81 75 ASP A CA 1
ATOM 586 C C . ASP A 1 75 ? -4.830 -1.097 -3.216 1.00 96.81 75 ASP A C 1
ATOM 588 O O . ASP A 1 75 ? -5.828 -0.389 -3.371 1.00 96.81 75 ASP A O 1
ATOM 592 N N . LEU A 1 76 ? -3.597 -0.663 -3.453 1.00 96.25 76 LEU A N 1
ATOM 593 C CA . LEU A 1 76 ? -3.316 0.553 -4.200 1.00 96.25 76 LEU A CA 1
ATOM 594 C C . LEU A 1 76 ? -3.279 0.214 -5.692 1.00 96.25 76 LEU A C 1
ATOM 596 O O . LEU A 1 76 ? -2.468 -0.599 -6.140 1.00 96.25 76 LEU A O 1
ATOM 600 N N . VAL A 1 77 ? -4.147 0.855 -6.464 1.00 94.38 77 VAL A N 1
ATOM 601 C CA . VAL A 1 77 ? -4.240 0.711 -7.915 1.00 94.38 77 VAL A CA 1
ATOM 602 C C . VAL A 1 77 ? -3.635 1.945 -8.570 1.00 94.38 77 VAL A C 1
ATOM 604 O O . VAL A 1 77 ? -4.165 3.052 -8.465 1.00 94.38 77 VAL A O 1
ATOM 607 N N . ILE A 1 78 ? -2.526 1.735 -9.269 1.00 91.50 78 ILE A N 1
ATOM 608 C CA . ILE A 1 78 ? -1.853 2.735 -10.091 1.00 91.50 78 ILE A CA 1
ATOM 609 C C . ILE A 1 78 ? -2.381 2.578 -11.508 1.00 91.50 78 ILE A C 1
ATOM 611 O O . ILE A 1 78 ? -2.239 1.507 -12.090 1.00 91.50 78 ILE A O 1
ATOM 615 N N . THR A 1 79 ? -2.989 3.620 -12.068 1.00 87.06 79 THR A N 1
ATOM 616 C CA . THR A 1 79 ? -3.610 3.552 -13.402 1.00 87.06 79 THR A CA 1
ATOM 617 C C . THR A 1 79 ? -2.737 4.134 -14.515 1.00 87.06 79 THR A C 1
ATOM 619 O O . THR A 1 79 ? -3.042 3.920 -15.685 1.00 87.06 79 THR A O 1
ATOM 622 N N . SER A 1 80 ? -1.647 4.829 -14.162 1.00 84.19 80 SER A N 1
ATOM 623 C CA . SER A 1 80 ? -0.725 5.437 -15.122 1.00 84.19 80 SER A CA 1
ATOM 624 C C . SER A 1 80 ? 0.743 5.279 -14.709 1.00 84.19 80 SER A C 1
ATOM 626 O O . SER A 1 80 ? 1.303 6.070 -13.947 1.00 84.19 80 SER A O 1
ATOM 628 N N . LEU A 1 81 ? 1.386 4.237 -15.235 1.00 83.06 81 LEU A N 1
ATOM 629 C CA . LEU A 1 81 ? 2.840 4.030 -15.184 1.00 83.06 81 LEU A CA 1
ATOM 630 C C . LEU A 1 81 ? 3.544 4.454 -16.479 1.00 83.06 81 LEU A C 1
ATOM 632 O O . LEU A 1 81 ? 4.767 4.624 -16.503 1.00 83.06 81 LEU A O 1
ATOM 636 N N . ARG A 1 82 ? 2.781 4.619 -17.562 1.00 76.38 82 ARG A N 1
ATOM 637 C CA . ARG A 1 82 ? 3.302 4.964 -18.884 1.00 76.38 82 ARG A CA 1
ATOM 638 C C . ARG A 1 82 ? 3.903 6.369 -18.885 1.00 76.38 82 ARG A C 1
ATOM 640 O O . ARG A 1 82 ? 3.352 7.294 -18.297 1.00 76.38 82 ARG A O 1
ATOM 647 N N . GLY A 1 83 ? 5.044 6.531 -19.552 1.00 73.44 83 GLY A N 1
ATOM 648 C CA . GLY A 1 83 ? 5.728 7.823 -19.691 1.00 73.44 83 GLY A CA 1
ATOM 649 C C . GLY A 1 83 ? 6.515 8.290 -18.459 1.00 73.44 83 GLY A C 1
ATOM 650 O O . GLY A 1 83 ? 7.246 9.273 -18.558 1.00 73.44 83 GLY A O 1
ATOM 651 N N . LYS A 1 84 ? 6.431 7.594 -17.315 1.00 79.12 84 LYS A N 1
ATOM 652 C CA . LYS A 1 84 ? 7.339 7.827 -16.180 1.00 79.12 84 LYS A CA 1
ATOM 653 C C . LYS A 1 84 ? 8.675 7.144 -16.473 1.00 79.12 84 LYS A C 1
ATOM 655 O O . LYS A 1 84 ? 8.685 5.976 -16.836 1.00 79.12 84 LYS A O 1
ATOM 660 N N . ASN A 1 85 ? 9.797 7.838 -16.315 1.00 77.94 85 ASN A N 1
ATOM 661 C CA . ASN A 1 85 ? 11.126 7.221 -16.407 1.00 77.94 85 ASN A CA 1
ATOM 662 C C . ASN A 1 85 ? 11.486 6.474 -15.116 1.00 77.94 85 ASN A C 1
ATOM 664 O O . ASN A 1 85 ? 10.732 6.519 -14.148 1.00 77.94 85 ASN A O 1
ATOM 668 N N . GLU A 1 86 ? 12.634 5.797 -15.087 1.00 81.06 86 GLU A N 1
ATOM 669 C CA . GLU A 1 86 ? 13.087 5.069 -13.894 1.00 81.06 86 GLU A CA 1
ATOM 670 C C . GLU A 1 86 ? 13.138 5.963 -12.646 1.00 81.06 86 GLU A C 1
ATOM 672 O O . GLU A 1 86 ? 12.610 5.596 -11.601 1.00 81.06 86 GLU A O 1
ATOM 677 N N . SER A 1 87 ? 13.684 7.176 -12.772 1.00 84.62 87 SER A N 1
ATOM 678 C CA . SER A 1 87 ? 13.709 8.156 -11.679 1.00 84.62 87 SER A CA 1
ATOM 679 C C . SER A 1 87 ? 12.299 8.485 -11.170 1.00 84.62 87 SER A C 1
ATOM 681 O O . SER A 1 87 ? 12.029 8.375 -9.978 1.00 84.62 87 SER A O 1
ATOM 683 N N . GLY A 1 88 ? 11.357 8.778 -12.070 1.00 86.56 88 GLY A N 1
ATOM 684 C CA . GLY A 1 88 ? 9.964 9.063 -11.733 1.00 86.56 88 GLY A CA 1
ATOM 685 C C . GLY A 1 88 ? 9.231 7.867 -11.121 1.00 86.56 88 GLY A C 1
ATOM 686 O O . GLY A 1 88 ? 8.404 8.051 -10.228 1.00 86.56 88 GLY A O 1
ATOM 687 N N . LEU A 1 89 ? 9.551 6.641 -11.545 1.00 86.50 89 LEU A N 1
ATOM 688 C CA . LEU A 1 89 ? 9.045 5.415 -10.924 1.00 86.50 89 LEU A CA 1
ATOM 689 C C . LEU A 1 89 ? 9.638 5.208 -9.527 1.00 86.50 89 LEU A C 1
ATOM 691 O O . LEU A 1 89 ? 8.902 4.876 -8.603 1.00 86.50 89 LEU A O 1
ATOM 695 N N . ASN A 1 90 ? 10.930 5.466 -9.334 1.00 86.62 90 ASN A N 1
ATOM 696 C CA . ASN A 1 90 ? 11.580 5.392 -8.027 1.00 86.62 90 ASN A CA 1
ATOM 697 C C . ASN A 1 90 ? 11.030 6.451 -7.058 1.00 86.62 90 ASN A C 1
ATOM 699 O O . ASN A 1 90 ? 10.754 6.135 -5.901 1.00 86.62 90 ASN A O 1
ATOM 703 N N . THR A 1 91 ? 10.789 7.679 -7.525 1.00 90.56 91 THR A N 1
ATOM 704 C CA . THR A 1 91 ? 10.116 8.725 -6.741 1.00 90.56 91 THR A CA 1
ATOM 705 C C . THR A 1 91 ? 8.698 8.307 -6.369 1.00 90.56 91 THR A C 1
ATOM 707 O O . THR A 1 91 ? 8.334 8.380 -5.196 1.00 90.56 91 THR A O 1
ATOM 710 N N . LEU A 1 92 ? 7.908 7.813 -7.329 1.00 90.94 92 LEU A N 1
ATOM 711 C CA . LEU A 1 92 ? 6.548 7.344 -7.062 1.00 90.94 92 LEU A CA 1
ATOM 712 C C . LEU A 1 92 ? 6.542 6.197 -6.045 1.00 90.94 92 LEU A C 1
ATOM 714 O O . LEU A 1 92 ? 5.760 6.232 -5.101 1.00 90.94 92 LEU A O 1
ATOM 718 N N . ARG A 1 93 ? 7.444 5.218 -6.187 1.00 90.88 93 ARG A N 1
ATOM 719 C CA . ARG A 1 93 ? 7.617 4.116 -5.231 1.00 90.88 93 ARG A CA 1
ATOM 720 C C . ARG A 1 93 ? 7.882 4.640 -3.821 1.00 90.88 93 ARG A C 1
ATOM 722 O O . ARG A 1 93 ? 7.220 4.206 -2.883 1.00 90.88 93 ARG A O 1
ATOM 729 N N . ASN A 1 94 ? 8.829 5.565 -3.670 1.00 91.38 94 ASN A N 1
ATOM 730 C CA . ASN A 1 94 ? 9.187 6.115 -2.364 1.00 91.38 94 ASN A CA 1
ATOM 731 C C . ASN A 1 94 ? 8.011 6.885 -1.744 1.00 91.38 94 ASN A C 1
ATOM 733 O O . ASN A 1 94 ? 7.730 6.715 -0.561 1.00 91.38 94 ASN A O 1
ATOM 737 N N . ASN A 1 95 ? 7.281 7.667 -2.545 1.00 93.50 95 ASN A N 1
ATOM 738 C CA . ASN A 1 95 ? 6.100 8.395 -2.081 1.00 93.50 95 ASN A CA 1
ATOM 739 C C . ASN A 1 95 ? 4.954 7.450 -1.694 1.00 93.50 95 ASN A C 1
ATOM 741 O O . ASN A 1 95 ? 4.288 7.691 -0.696 1.00 93.50 95 ASN A O 1
ATOM 745 N N . ILE A 1 96 ? 4.747 6.357 -2.435 1.00 93.94 96 ILE A N 1
ATOM 746 C CA . ILE A 1 96 ? 3.770 5.311 -2.095 1.00 93.94 96 ILE A CA 1
ATOM 747 C C . ILE A 1 96 ? 4.130 4.659 -0.762 1.00 93.94 96 ILE A C 1
ATOM 749 O O . ILE A 1 96 ? 3.281 4.547 0.119 1.00 93.94 96 ILE A O 1
ATOM 753 N N . TYR A 1 97 ? 5.387 4.246 -0.599 1.00 93.00 97 TYR A N 1
ATOM 754 C CA . TYR A 1 97 ? 5.840 3.610 0.634 1.00 93.00 97 TYR A CA 1
ATOM 755 C C . TYR A 1 97 ? 5.713 4.567 1.828 1.00 93.00 97 TYR A C 1
ATOM 757 O O . TYR A 1 97 ? 5.199 4.184 2.880 1.00 93.00 97 TYR A O 1
ATOM 765 N N . LYS A 1 98 ? 6.085 5.837 1.642 1.00 92.94 98 LYS A N 1
ATOM 766 C CA . LYS A 1 98 ? 5.878 6.898 2.628 1.00 92.94 98 LYS A CA 1
ATOM 767 C C . LYS A 1 98 ? 4.398 7.072 2.969 1.00 92.94 98 LYS A C 1
ATOM 769 O O . LYS A 1 98 ? 4.045 7.041 4.140 1.00 92.94 98 LYS A O 1
ATOM 774 N N . ALA A 1 99 ? 3.522 7.182 1.974 1.00 94.31 99 ALA A N 1
ATOM 775 C CA . ALA A 1 99 ? 2.089 7.357 2.189 1.00 94.31 99 ALA A CA 1
ATOM 776 C C . ALA A 1 99 ? 1.471 6.201 2.989 1.00 94.31 99 ALA A C 1
ATOM 778 O O . ALA A 1 99 ? 0.633 6.442 3.859 1.00 94.31 99 ALA A O 1
ATOM 779 N N . ALA A 1 100 ? 1.926 4.972 2.727 1.00 94.69 100 ALA A N 1
ATOM 780 C CA . ALA A 1 100 ? 1.484 3.767 3.417 1.00 94.69 100 ALA A CA 1
ATOM 781 C C . ALA A 1 100 ? 1.957 3.702 4.880 1.00 94.69 100 ALA A C 1
ATOM 783 O O . ALA A 1 100 ? 1.227 3.204 5.737 1.00 94.69 100 ALA A O 1
ATOM 784 N N . THR A 1 101 ? 3.168 4.186 5.174 1.00 93.56 101 THR A N 1
ATOM 785 C CA . THR A 1 101 ? 3.869 3.886 6.435 1.00 93.56 101 THR A CA 1
ATOM 786 C C . THR A 1 101 ? 4.119 5.084 7.349 1.00 93.56 101 THR A C 1
ATOM 788 O O . THR A 1 101 ? 4.281 4.905 8.558 1.00 93.56 101 THR A O 1
ATOM 791 N N . GLU A 1 102 ? 4.140 6.300 6.810 1.00 92.19 102 GLU A N 1
ATOM 792 C CA . GLU A 1 102 ? 4.368 7.540 7.544 1.00 92.19 102 GLU A CA 1
ATOM 793 C C . GLU A 1 102 ? 3.054 8.295 7.710 1.00 92.19 102 GLU A C 1
ATOM 795 O O . GLU A 1 102 ? 2.513 8.901 6.782 1.00 92.19 102 GLU A O 1
ATOM 800 N N . TRP A 1 103 ? 2.547 8.251 8.933 1.00 90.56 103 TRP A N 1
ATOM 801 C CA . TRP A 1 103 ? 1.362 8.982 9.360 1.00 90.56 103 TRP A CA 1
ATOM 802 C C . TRP A 1 103 ? 1.790 10.076 10.343 1.00 90.56 103 TRP A C 1
ATOM 804 O O . TRP A 1 103 ? 2.934 10.110 10.803 1.00 90.56 103 TRP A O 1
ATOM 814 N N . ARG A 1 104 ? 0.920 11.025 10.662 1.00 83.81 104 ARG A N 1
ATOM 815 C CA . ARG A 1 104 ? 1.208 11.990 11.729 1.00 83.81 104 ARG A CA 1
ATOM 816 C C . ARG A 1 104 ? 0.980 11.342 13.091 1.00 83.81 104 ARG A C 1
ATOM 818 O O . ARG A 1 104 ? 0.206 10.392 13.228 1.00 83.81 104 ARG A O 1
ATOM 825 N N . ASP A 1 105 ? 1.648 11.864 14.115 1.00 72.94 105 ASP A N 1
ATOM 826 C CA . ASP A 1 105 ? 1.423 11.407 15.485 1.00 72.94 105 ASP A CA 1
ATOM 827 C C . ASP A 1 105 ? -0.049 11.589 15.863 1.00 72.94 105 ASP A C 1
ATOM 829 O O . ASP A 1 105 ? -0.607 12.679 15.728 1.00 72.94 105 ASP A O 1
ATOM 833 N N . LYS A 1 106 ? -0.665 10.512 16.367 1.00 71.56 106 LYS A N 1
ATOM 834 C CA . LYS A 1 106 ? -2.091 10.440 16.735 1.00 71.56 106 LYS A CA 1
ATOM 835 C C . LYS A 1 106 ? -3.066 10.578 15.565 1.00 71.56 106 LYS A C 1
ATOM 837 O O . LYS A 1 106 ? -4.250 10.799 15.806 1.00 71.56 106 LYS A O 1
ATOM 842 N N . GLU A 1 107 ? -2.610 10.434 14.325 1.00 83.25 107 GLU A N 1
ATOM 843 C CA . GLU A 1 107 ? -3.530 10.330 13.200 1.00 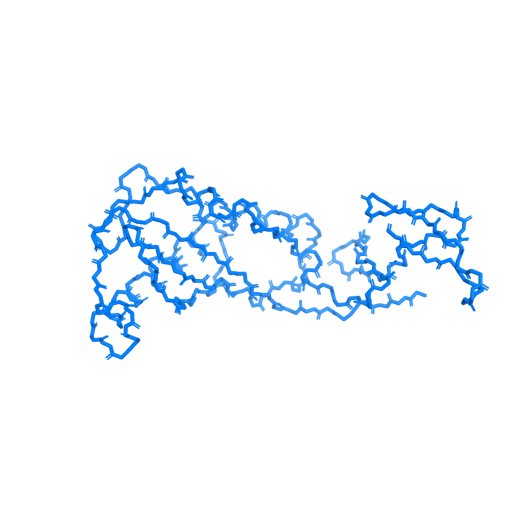83.25 107 GLU A CA 1
ATOM 844 C C . GLU A 1 107 ? -4.393 9.074 13.362 1.00 83.25 107 GLU A C 1
ATOM 846 O O . GLU A 1 107 ? -3.924 8.005 13.780 1.00 83.25 107 GLU A O 1
ATOM 851 N N . THR A 1 108 ? -5.687 9.241 13.106 1.00 88.06 108 THR A N 1
ATOM 852 C CA . THR A 1 108 ? -6.683 8.206 13.353 1.00 88.06 108 THR A CA 1
ATOM 853 C C . THR A 1 108 ? -7.411 7.838 12.085 1.00 88.06 108 THR A C 1
ATOM 855 O O . THR A 1 108 ? -7.793 8.705 11.305 1.00 88.06 108 THR A O 1
ATOM 858 N N . ILE A 1 109 ? -7.708 6.556 11.956 1.00 90.94 109 ILE A N 1
ATOM 859 C CA . ILE A 1 109 ? -8.602 6.016 10.939 1.00 90.94 109 ILE A CA 1
ATOM 860 C C . ILE A 1 109 ? -9.601 5.103 11.647 1.00 90.94 109 ILE A C 1
ATOM 862 O O . ILE A 1 109 ? -9.233 4.416 12.606 1.00 90.94 109 ILE A O 1
ATOM 866 N N . LEU A 1 110 ? -10.875 5.112 11.244 1.00 90.44 110 LEU A N 1
ATOM 867 C CA . LEU A 1 110 ? -11.922 4.309 11.894 1.00 90.44 110 LEU A CA 1
ATOM 868 C C . LEU A 1 110 ? -12.062 4.614 13.399 1.00 90.44 110 LEU A C 1
ATOM 870 O O . LEU A 1 110 ? -12.467 3.756 14.188 1.00 90.44 110 LEU A O 1
ATOM 874 N N . GLY A 1 111 ? -11.655 5.809 13.836 1.00 89.19 111 GLY A N 1
ATOM 875 C CA . GLY A 1 111 ? -11.579 6.196 15.249 1.00 89.19 111 GLY A CA 1
ATOM 876 C C . GLY A 1 111 ? -10.537 5.435 16.085 1.00 89.19 111 GLY A C 1
ATOM 877 O O . GLY A 1 111 ? -10.673 5.389 17.305 1.00 89.19 111 GLY A O 1
ATOM 878 N N . GLY A 1 112 ? -9.540 4.796 15.465 1.00 90.94 112 GLY A N 1
ATOM 879 C CA . GLY A 1 112 ? -8.393 4.177 16.139 1.00 90.94 112 GLY A CA 1
ATOM 880 C C . GLY A 1 112 ? -7.072 4.830 15.733 1.00 90.94 112 GLY A C 1
ATOM 881 O O . GLY A 1 112 ? -6.952 5.356 14.629 1.00 90.94 112 GLY A O 1
ATOM 882 N N . VAL A 1 113 ? -6.080 4.802 16.625 1.00 93.12 113 VAL A N 1
ATOM 883 C CA . VAL A 1 113 ? -4.743 5.370 16.368 1.00 93.12 113 VAL A CA 1
ATOM 884 C C . VAL A 1 113 ? -3.932 4.416 15.498 1.00 93.12 113 VAL A C 1
ATOM 886 O O . VAL A 1 113 ? -3.921 3.211 15.744 1.00 93.12 113 VAL A O 1
ATOM 889 N N . ILE A 1 114 ? -3.223 4.940 14.508 1.00 94.31 114 ILE A N 1
ATOM 890 C CA . ILE A 1 114 ? -2.389 4.127 13.618 1.00 94.31 114 ILE A CA 1
ATOM 891 C C . ILE A 1 114 ? -1.076 3.739 14.314 1.00 94.31 114 ILE A C 1
ATOM 893 O O . ILE A 1 114 ? -0.378 4.592 14.863 1.00 94.31 114 ILE A O 1
ATOM 897 N N . ASP A 1 115 ? -0.720 2.451 14.278 1.00 93.56 115 ASP A N 1
ATOM 898 C CA . ASP A 1 115 ? 0.589 1.962 14.732 1.00 93.56 115 ASP A CA 1
ATOM 899 C C . ASP A 1 115 ? 1.557 1.932 13.546 1.00 93.56 115 ASP A C 1
ATOM 901 O O . ASP A 1 115 ? 1.543 1.014 12.719 1.00 93.56 115 ASP A O 1
ATOM 905 N N . GLN A 1 116 ? 2.404 2.954 13.449 1.00 92.94 116 GLN A N 1
ATOM 906 C CA . GLN A 1 116 ? 3.354 3.082 12.344 1.00 92.94 116 GLN A CA 1
ATOM 907 C C . GLN A 1 116 ? 4.434 2.007 12.356 1.00 92.94 116 GLN A C 1
ATOM 909 O O . GLN A 1 116 ? 4.853 1.563 11.293 1.00 92.94 116 GLN A O 1
ATOM 914 N N . SER A 1 117 ? 4.890 1.581 13.536 1.00 92.75 117 SER A N 1
ATOM 915 C CA . SER A 1 117 ? 5.959 0.585 13.651 1.00 92.75 117 SER A CA 1
ATOM 916 C C . SER A 1 117 ? 5.488 -0.760 13.105 1.00 92.75 117 SER A C 1
ATOM 918 O O . SER A 1 117 ? 6.148 -1.372 12.262 1.00 92.75 117 SER A O 1
ATOM 920 N N . ARG A 1 118 ? 4.280 -1.180 13.499 1.00 93.06 118 ARG A N 1
ATOM 921 C CA . ARG A 1 118 ? 3.656 -2.397 12.968 1.00 93.06 118 ARG A CA 1
ATOM 922 C C . ARG A 1 118 ? 3.305 -2.254 11.493 1.00 93.06 118 ARG A C 1
ATOM 924 O O . ARG A 1 118 ? 3.578 -3.170 10.726 1.00 93.06 118 ARG A O 1
ATOM 931 N N . THR A 1 119 ? 2.767 -1.107 11.083 1.00 94.00 119 THR A N 1
ATOM 932 C CA . THR A 1 119 ? 2.450 -0.832 9.670 1.00 94.00 119 THR A CA 1
ATOM 933 C C . THR A 1 119 ? 3.696 -0.907 8.783 1.00 94.00 119 THR A C 1
ATOM 935 O O . THR A 1 119 ? 3.644 -1.514 7.716 1.00 94.00 119 THR A O 1
ATOM 938 N N . LYS A 1 120 ? 4.834 -0.357 9.225 1.00 94.12 120 LYS A N 1
ATOM 939 C CA . LYS A 1 120 ? 6.127 -0.490 8.534 1.00 94.12 120 LYS A CA 1
ATOM 940 C C . LYS A 1 120 ? 6.527 -1.953 8.405 1.00 94.12 120 LYS A C 1
ATOM 942 O O . LYS A 1 120 ? 6.681 -2.433 7.292 1.00 94.12 120 LYS A O 1
ATOM 947 N N . ASN A 1 121 ? 6.545 -2.695 9.512 1.00 92.94 121 ASN A N 1
ATOM 948 C CA . ASN A 1 121 ? 6.920 -4.112 9.503 1.00 92.94 121 ASN A CA 1
ATOM 949 C C . ASN A 1 121 ? 6.067 -4.967 8.544 1.00 92.94 121 ASN A C 1
ATOM 951 O O . ASN A 1 121 ? 6.596 -5.850 7.864 1.00 92.94 121 ASN A O 1
ATOM 955 N N . LEU A 1 122 ? 4.757 -4.701 8.475 1.00 92.00 122 LEU A N 1
ATOM 956 C CA . LEU A 1 122 ? 3.849 -5.391 7.556 1.00 92.00 122 LEU A CA 1
ATOM 957 C C . LEU A 1 122 ? 4.205 -5.109 6.090 1.00 92.00 122 LEU A C 1
ATOM 959 O O . LEU A 1 122 ? 4.231 -6.037 5.282 1.00 92.00 122 LEU A O 1
ATOM 963 N N . ASN A 1 123 ? 4.525 -3.856 5.757 1.00 93.00 123 ASN A N 1
ATOM 964 C CA . ASN A 1 123 ? 4.774 -3.429 4.380 1.00 93.00 123 ASN A CA 1
ATOM 965 C C . ASN A 1 123 ? 6.245 -3.536 3.940 1.00 93.00 123 ASN A C 1
ATOM 967 O O . ASN A 1 123 ? 6.505 -3.541 2.742 1.00 93.00 123 ASN A O 1
ATOM 971 N N . ASP A 1 124 ? 7.206 -3.695 4.854 1.00 87.75 124 ASP A N 1
ATOM 972 C CA . ASP A 1 124 ? 8.632 -3.895 4.529 1.00 87.75 124 ASP A CA 1
ATOM 973 C C . ASP A 1 124 ? 8.871 -5.168 3.710 1.00 87.75 124 ASP A C 1
ATOM 975 O O . ASP A 1 124 ? 9.814 -5.268 2.924 1.00 87.75 124 ASP A O 1
ATOM 979 N N . LYS A 1 125 ? 7.989 -6.157 3.873 1.00 77.50 125 LYS A N 1
ATOM 980 C CA . LYS A 1 125 ? 8.006 -7.399 3.092 1.00 77.50 125 LYS A CA 1
ATOM 981 C C . LYS A 1 125 ? 7.483 -7.197 1.670 1.00 77.50 125 LYS A C 1
ATOM 983 O O . LYS A 1 125 ? 7.761 -8.020 0.795 1.00 77.50 125 LYS A O 1
ATOM 988 N N . THR A 1 126 ? 6.743 -6.120 1.424 1.00 78.50 126 THR A N 1
ATOM 989 C CA . THR A 1 126 ? 6.197 -5.787 0.113 1.00 78.50 126 THR A CA 1
ATOM 990 C C . THR A 1 126 ? 7.317 -5.203 -0.746 1.00 78.50 126 THR A C 1
ATOM 992 O O . THR A 1 126 ? 7.576 -4.002 -0.744 1.00 78.50 126 THR A O 1
ATOM 995 N N . LYS A 1 127 ? 8.009 -6.060 -1.506 1.00 67.88 127 LYS A N 1
ATOM 996 C CA . LYS A 1 127 ? 8.982 -5.622 -2.519 1.00 67.88 127 LYS A CA 1
ATOM 997 C C . LYS A 1 127 ? 8.250 -4.909 -3.661 1.00 67.88 127 LYS A C 1
ATOM 999 O O . LYS A 1 127 ? 7.770 -5.552 -4.592 1.00 67.88 127 LYS A O 1
ATOM 1004 N N . ILE A 1 128 ? 8.146 -3.584 -3.587 1.00 76.88 128 ILE A N 1
ATOM 1005 C CA . ILE A 1 128 ? 7.575 -2.765 -4.662 1.00 76.88 128 ILE A CA 1
ATOM 1006 C C . ILE A 1 128 ? 8.689 -2.406 -5.643 1.00 76.88 128 ILE A C 1
ATOM 1008 O O . ILE A 1 128 ? 9.499 -1.520 -5.379 1.00 76.88 128 ILE A O 1
ATOM 1012 N N . ASP A 1 129 ? 8.696 -3.055 -6.801 1.00 79.69 129 ASP A N 1
ATOM 1013 C CA . ASP A 1 129 ? 9.514 -2.645 -7.941 1.00 79.69 129 ASP A CA 1
ATOM 1014 C C . ASP A 1 129 ? 8.596 -2.200 -9.084 1.00 79.69 129 ASP A C 1
ATOM 1016 O O . ASP A 1 129 ? 8.079 -3.008 -9.857 1.00 79.69 129 ASP A O 1
ATOM 1020 N N . LEU A 1 130 ? 8.346 -0.889 -9.162 1.00 81.00 130 LEU A N 1
ATOM 1021 C CA . LEU A 1 130 ? 7.480 -0.320 -10.196 1.00 81.00 130 LEU A CA 1
ATOM 1022 C C . LEU A 1 130 ? 8.078 -0.452 -11.604 1.00 81.00 130 LEU A C 1
ATOM 1024 O O . LEU A 1 130 ? 7.320 -0.452 -12.573 1.00 81.00 130 LEU A O 1
ATOM 1028 N N . VAL A 1 131 ? 9.403 -0.586 -11.729 1.00 75.56 131 VAL A N 1
ATOM 1029 C CA . VAL A 1 131 ? 10.071 -0.804 -13.018 1.00 75.56 131 VAL A CA 1
ATOM 1030 C C . VAL A 1 131 ? 9.726 -2.197 -13.529 1.00 75.56 131 VAL A C 1
ATOM 1032 O O . VAL A 1 131 ? 9.251 -2.333 -14.658 1.00 75.56 131 VAL A O 1
ATOM 1035 N N . GLN A 1 132 ? 9.847 -3.217 -12.676 1.00 72.38 132 GLN A N 1
ATOM 1036 C CA . GLN A 1 132 ? 9.465 -4.587 -13.032 1.00 72.38 132 GLN A CA 1
ATOM 1037 C C . GLN A 1 132 ? 7.947 -4.744 -13.191 1.00 72.38 132 GLN A C 1
ATOM 1039 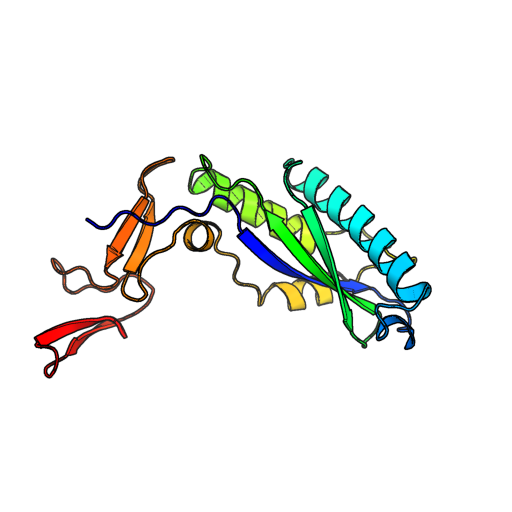O O . GLN A 1 132 ? 7.496 -5.441 -14.093 1.00 72.38 132 GLN A O 1
ATOM 1044 N N . LEU A 1 133 ? 7.126 -4.062 -12.385 1.00 75.19 133 LEU A N 1
ATOM 1045 C CA . LEU A 1 133 ? 5.664 -4.117 -12.534 1.00 75.19 133 LEU A CA 1
ATOM 1046 C C . LEU A 1 133 ? 5.177 -3.495 -13.846 1.00 75.19 133 LEU A C 1
ATOM 1048 O O . LEU A 1 133 ? 4.200 -3.976 -14.424 1.00 75.19 133 LEU A O 1
ATOM 1052 N N . ARG A 1 134 ? 5.859 -2.453 -14.329 1.00 77.31 134 ARG A N 1
ATOM 1053 C CA . ARG A 1 134 ? 5.573 -1.831 -15.623 1.00 77.31 134 ARG A CA 1
ATOM 1054 C C . ARG A 1 134 ? 5.988 -2.722 -16.792 1.00 77.31 134 ARG A C 1
ATOM 1056 O O . ARG A 1 134 ? 5.379 -2.632 -17.850 1.00 77.31 134 ARG A O 1
ATOM 1063 N N . CYS A 1 135 ? 7.002 -3.569 -16.648 1.00 74.94 135 CYS A N 1
ATOM 1064 C CA . CYS A 1 135 ? 7.518 -4.366 -17.755 1.00 74.94 135 CYS A CA 1
ATOM 1065 C C . CYS A 1 135 ? 7.121 -5.842 -17.666 1.00 74.94 135 CYS A C 1
ATOM 1067 O O . CYS A 1 135 ? 7.554 -6.577 -16.786 1.00 74.94 135 CYS A O 1
ATOM 1069 N N . GLY A 1 136 ? 6.371 -6.331 -18.648 1.00 74.88 136 GLY A N 1
ATOM 1070 C CA . GLY A 1 136 ? 6.185 -7.760 -18.868 1.00 74.88 136 GLY A CA 1
ATOM 1071 C C . GLY A 1 136 ? 7.329 -8.335 -19.698 1.00 74.88 136 GLY A C 1
ATOM 1072 O O . GLY A 1 136 ? 7.270 -8.268 -20.926 1.00 74.88 136 GLY A O 1
ATOM 1073 N N . CYS A 1 137 ? 8.335 -8.908 -19.039 1.00 74.38 137 CYS A N 1
ATOM 1074 C CA . CYS A 1 137 ? 9.363 -9.726 -19.685 1.00 74.38 137 CYS A CA 1
ATOM 1075 C C . CYS A 1 137 ? 9.078 -11.225 -19.502 1.00 74.38 137 CYS A C 1
ATOM 1077 O O . CYS A 1 137 ? 8.449 -11.609 -18.511 1.00 74.38 137 CYS A O 1
ATOM 1079 N N . PRO A 1 138 ? 9.521 -12.092 -20.435 1.00 77.44 138 PRO A N 1
ATOM 1080 C CA . PRO A 1 138 ? 9.505 -13.533 -20.204 1.00 77.44 138 PRO A CA 1
ATOM 1081 C C . PRO A 1 138 ? 10.320 -13.900 -18.947 1.00 77.44 138 PRO A C 1
ATOM 1083 O O . PRO A 1 138 ? 11.229 -13.151 -18.589 1.00 77.44 138 PRO A O 1
ATOM 1086 N N . PRO A 1 139 ? 10.060 -15.052 -18.299 1.00 72.94 139 PRO A N 1
ATOM 1087 C CA . PRO A 1 139 ? 10.687 -15.418 -17.021 1.00 72.94 139 PRO A CA 1
ATOM 1088 C C . PRO A 1 139 ? 12.225 -15.435 -17.024 1.00 72.94 139 PRO A C 1
ATOM 1090 O O . PRO A 1 139 ? 12.838 -15.226 -15.980 1.00 72.94 139 PRO A O 1
ATOM 1093 N N . GLU A 1 140 ? 12.842 -15.662 -18.185 1.00 68.81 140 GLU A N 1
ATOM 1094 C CA . GLU A 1 140 ? 14.300 -15.703 -18.407 1.00 68.81 140 GLU A CA 1
ATOM 1095 C C . GLU A 1 140 ? 14.939 -14.306 -18.557 1.00 68.81 140 GLU A C 1
ATOM 1097 O O . GLU A 1 140 ? 16.150 -14.174 -18.721 1.00 68.81 140 GLU A O 1
ATOM 1102 N N . TYR A 1 141 ? 14.137 -13.239 -18.529 1.00 74.00 141 TYR A N 1
ATOM 1103 C CA . TYR A 1 141 ? 14.567 -11.878 -18.835 1.00 74.00 141 TYR A CA 1
ATOM 1104 C C . TYR A 1 141 ? 14.205 -10.913 -17.705 1.00 74.00 141 TYR A C 1
ATOM 1106 O O . TYR A 1 141 ? 13.211 -11.089 -17.001 1.00 74.00 141 TYR A O 1
ATOM 1114 N N . ILE A 1 142 ? 15.000 -9.858 -17.566 1.00 72.19 142 ILE A N 1
ATOM 1115 C CA . ILE A 1 142 ? 14.742 -8.719 -16.685 1.00 72.19 142 ILE A CA 1
ATOM 1116 C C . ILE A 1 142 ? 14.453 -7.477 -17.522 1.00 72.19 142 ILE A C 1
ATOM 1118 O O . ILE A 1 142 ? 15.003 -7.310 -18.615 1.00 72.19 142 ILE A O 1
ATOM 1122 N N . CYS A 1 143 ? 13.583 -6.599 -17.023 1.00 76.19 143 CYS A N 1
ATOM 1123 C CA . CYS A 1 143 ? 13.404 -5.307 -17.669 1.00 76.19 143 CYS A CA 1
ATOM 1124 C C . CYS A 1 143 ? 14.577 -4.395 -17.341 1.00 76.19 143 CYS A C 1
ATOM 1126 O O . CYS A 1 143 ? 14.850 -4.147 -16.167 1.00 76.19 143 CYS A O 1
ATOM 1128 N N . VAL A 1 144 ? 15.222 -3.880 -18.382 1.00 74.19 144 VAL A N 1
ATOM 1129 C CA . VAL A 1 144 ? 16.274 -2.872 -18.292 1.00 74.19 144 VAL A CA 1
ATOM 1130 C C . VAL A 1 144 ? 15.786 -1.613 -18.989 1.00 74.19 144 VAL A C 1
ATOM 1132 O O . VAL A 1 144 ? 15.274 -1.665 -20.112 1.00 74.19 144 VAL A O 1
ATOM 1135 N N . THR A 1 145 ? 15.912 -0.483 -18.303 1.00 66.00 145 THR A N 1
ATOM 1136 C CA . THR A 1 145 ? 15.490 0.837 -18.771 1.00 66.00 145 THR A CA 1
ATOM 1137 C C . THR A 1 145 ? 16.707 1.671 -19.125 1.00 66.00 145 THR A C 1
ATOM 1139 O O . THR A 1 145 ? 17.554 1.902 -18.273 1.00 66.00 145 THR A O 1
ATOM 1142 N N . TYR A 1 146 ? 16.794 2.135 -20.373 1.00 65.38 146 TYR A N 1
ATOM 1143 C CA . TYR A 1 146 ? 17.885 3.021 -20.803 1.00 65.38 146 TYR A CA 1
ATOM 1144 C C . TYR A 1 146 ? 17.498 4.501 -20.700 1.00 65.38 146 TYR A C 1
ATOM 1146 O O . TYR A 1 146 ? 18.354 5.351 -20.467 1.00 65.38 146 TYR A O 1
ATOM 1154 N N . ASP A 1 147 ? 16.209 4.818 -20.855 1.00 60.84 147 ASP A N 1
ATOM 1155 C CA . ASP A 1 147 ? 15.670 6.175 -20.747 1.00 60.84 147 ASP A CA 1
ATOM 1156 C C . ASP A 1 147 ? 14.180 6.172 -20.322 1.00 60.84 147 ASP A C 1
ATOM 1158 O O . ASP A 1 147 ? 13.655 5.187 -19.794 1.00 60.84 147 ASP A O 1
ATOM 1162 N N . SER A 1 148 ? 13.489 7.307 -20.492 1.00 55.62 148 SER A N 1
ATOM 1163 C CA . SER A 1 148 ? 12.086 7.490 -20.102 1.00 55.62 148 SER A CA 1
ATOM 1164 C C . SER A 1 148 ? 11.072 6.665 -20.893 1.00 55.62 148 SER A C 1
ATOM 1166 O O . SER A 1 148 ? 9.935 6.521 -20.434 1.00 55.62 148 SER A O 1
ATOM 1168 N N . VAL A 1 149 ? 11.459 6.121 -22.047 1.00 57.06 149 VAL A N 1
ATOM 1169 C CA . VAL A 1 149 ? 10.548 5.502 -23.021 1.00 57.06 149 VAL A CA 1
ATOM 1170 C C . VAL A 1 149 ? 11.039 4.121 -23.463 1.00 57.06 149 VAL A C 1
ATOM 1172 O O . VAL A 1 149 ? 10.230 3.228 -23.709 1.00 57.06 149 VAL A O 1
ATOM 1175 N N . ASN A 1 150 ? 12.352 3.914 -23.509 1.00 65.94 150 ASN A N 1
ATOM 1176 C CA . ASN A 1 150 ? 12.990 2.721 -24.034 1.00 65.94 150 ASN A CA 1
ATOM 1177 C C . ASN A 1 150 ? 13.331 1.754 -22.906 1.00 65.94 150 ASN A C 1
ATOM 1179 O O . ASN A 1 150 ? 14.238 1.962 -22.095 1.00 65.94 150 ASN A O 1
ATOM 1183 N N . SER A 1 151 ? 12.574 0.664 -22.881 1.00 73.25 151 SER A N 1
ATOM 1184 C CA . SER A 1 151 ? 12.841 -0.499 -22.047 1.00 73.25 151 SER A CA 1
ATOM 1185 C C . SER A 1 151 ? 13.112 -1.694 -22.951 1.00 73.25 151 SER A C 1
ATOM 1187 O O . SER A 1 151 ? 12.461 -1.851 -23.985 1.00 73.25 151 SER A O 1
ATOM 1189 N N . THR A 1 152 ? 14.040 -2.557 -22.560 1.00 76.69 152 THR A N 1
ATOM 1190 C CA . THR A 1 152 ? 14.271 -3.838 -23.231 1.00 76.69 152 THR A CA 1
ATOM 1191 C C . THR A 1 152 ? 14.255 -4.960 -22.213 1.00 76.69 152 THR A C 1
ATOM 1193 O O . THR A 1 152 ? 14.694 -4.782 -21.079 1.00 76.69 152 THR A O 1
ATOM 1196 N N . CYS A 1 153 ? 13.772 -6.125 -22.622 1.00 74.69 153 CYS A N 1
ATOM 1197 C CA . CYS A 1 153 ? 13.999 -7.346 -21.877 1.00 74.69 153 CYS A CA 1
ATOM 1198 C C . CYS A 1 153 ? 15.417 -7.817 -22.187 1.00 74.69 153 CYS A C 1
ATOM 1200 O O . CYS A 1 153 ? 15.692 -8.294 -23.295 1.00 74.69 153 CYS A O 1
ATOM 1202 N N . GLN A 1 154 ? 16.310 -7.660 -21.216 1.00 72.81 154 GLN A N 1
ATOM 1203 C CA . GLN A 1 154 ? 17.645 -8.232 -21.270 1.00 72.81 154 GLN A CA 1
ATOM 1204 C C . GLN A 1 154 ? 17.589 -9.628 -20.664 1.00 72.81 154 GLN A C 1
ATOM 1206 O O . GLN A 1 154 ? 16.934 -9.844 -19.644 1.00 72.81 154 GLN A O 1
ATOM 1211 N N . HIS A 1 155 ? 18.208 -10.595 -21.337 1.00 71.12 155 HIS A N 1
ATOM 1212 C CA . HIS A 1 155 ? 18.280 -11.948 -20.803 1.00 71.12 155 HIS A CA 1
ATOM 1213 C C . HIS A 1 155 ? 19.040 -11.901 -19.476 1.00 71.12 155 HIS A C 1
ATOM 1215 O O . HIS A 1 155 ? 19.995 -11.135 -19.345 1.00 71.12 155 HIS A O 1
ATOM 1221 N N . LYS A 1 156 ? 18.618 -12.693 -18.489 1.00 69.06 156 LYS A N 1
ATOM 1222 C CA . LYS A 1 156 ? 19.268 -12.727 -17.170 1.00 69.06 156 LYS A CA 1
ATOM 1223 C C . LYS A 1 156 ? 20.756 -13.089 -17.251 1.00 69.06 156 LYS A C 1
ATOM 1225 O O . LYS A 1 156 ? 21.517 -12.687 -16.380 1.00 69.06 156 LYS A O 1
ATOM 1230 N N . CYS A 1 157 ? 21.146 -13.819 -18.295 1.00 65.88 157 CYS A N 1
ATOM 1231 C CA . CYS A 1 157 ? 22.535 -14.093 -18.660 1.00 65.88 157 CYS A CA 1
ATOM 1232 C C . CYS A 1 157 ? 22.969 -13.187 -19.819 1.00 65.88 157 CYS A C 1
ATOM 1234 O O . CYS A 1 157 ? 22.318 -13.210 -20.869 1.00 65.88 157 CYS A O 1
ATOM 1236 N N . ASP A 1 158 ? 24.081 -12.465 -19.683 1.00 58.84 158 ASP A N 1
ATOM 1237 C CA . ASP A 1 158 ? 24.743 -11.839 -20.830 1.00 58.84 158 ASP A CA 1
ATOM 1238 C C . ASP A 1 158 ? 25.510 -12.904 -21.631 1.00 58.84 158 ASP A C 1
ATOM 1240 O O . ASP A 1 158 ? 26.493 -13.475 -21.159 1.00 58.84 158 ASP A O 1
ATOM 1244 N N . HIS A 1 159 ? 25.072 -13.165 -22.865 1.00 48.19 159 HIS A N 1
ATOM 1245 C CA . HIS A 1 159 ? 25.720 -14.118 -23.775 1.00 48.19 159 HIS A CA 1
ATOM 1246 C C . HIS A 1 159 ? 27.162 -13.710 -24.139 1.00 48.19 159 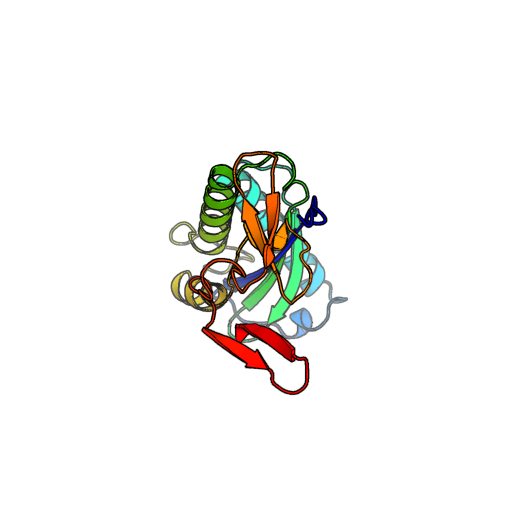HIS A C 1
ATOM 1248 O O . HIS A 1 159 ? 27.963 -14.556 -24.529 1.00 48.19 159 HIS A O 1
ATOM 1254 N N . SER A 1 160 ? 27.499 -12.424 -24.004 1.00 53.94 160 SER A N 1
ATOM 1255 C CA . SER A 1 160 ? 28.801 -11.859 -24.377 1.00 53.94 160 SER A CA 1
ATOM 1256 C C . SER A 1 160 ? 29.851 -12.061 -23.283 1.00 53.94 160 SER A C 1
ATOM 1258 O O . SER A 1 160 ? 31.014 -12.303 -23.594 1.00 53.94 160 SER A O 1
ATOM 1260 N N . ASN A 1 161 ? 29.436 -12.006 -22.014 1.00 53.78 161 ASN A N 1
ATOM 1261 C CA . ASN A 1 161 ? 30.342 -12.030 -20.863 1.00 53.78 161 ASN A CA 1
ATOM 1262 C C . ASN A 1 161 ? 30.146 -13.236 -19.929 1.00 53.78 161 ASN A C 1
ATOM 1264 O O . ASN A 1 161 ? 30.949 -13.420 -19.026 1.00 53.78 161 ASN A O 1
ATOM 1268 N N . HIS A 1 162 ? 29.128 -14.085 -20.138 1.00 53.38 162 HIS A N 1
ATOM 1269 C CA . HIS A 1 162 ? 28.752 -15.173 -19.211 1.00 53.38 162 HIS A CA 1
ATOM 1270 C C . HIS A 1 162 ? 28.456 -14.693 -17.780 1.00 53.38 162 HIS A C 1
ATOM 1272 O O . HIS A 1 162 ? 28.419 -15.488 -16.842 1.00 53.38 162 HIS A O 1
ATOM 1278 N N . GLU A 1 163 ? 28.222 -13.395 -17.616 1.00 52.28 163 GLU A N 1
ATOM 1279 C CA . GLU A 1 163 ? 27.911 -12.784 -16.339 1.00 52.28 163 GLU A CA 1
ATOM 1280 C C . GLU A 1 163 ? 26.396 -12.681 -16.209 1.00 52.28 163 GLU A C 1
ATOM 1282 O O . GLU A 1 163 ? 25.674 -12.224 -17.103 1.00 52.28 163 GLU A O 1
ATOM 1287 N N . CYS A 1 164 ? 25.910 -13.174 -15.082 1.00 54.38 164 CYS A N 1
ATOM 1288 C CA . CYS A 1 164 ? 24.564 -12.913 -14.632 1.00 54.38 164 CYS A CA 1
ATOM 1289 C C . CYS A 1 164 ? 24.639 -11.632 -13.796 1.00 54.38 164 CYS A C 1
ATOM 1291 O O . CYS A 1 164 ? 25.598 -11.447 -13.048 1.00 54.38 164 CYS A O 1
ATOM 1293 N N . GLY A 1 165 ? 23.677 -10.719 -13.965 1.00 54.34 165 GLY A N 1
ATOM 1294 C CA . GLY A 1 165 ? 23.618 -9.502 -13.141 1.00 54.34 165 GLY A CA 1
ATOM 1295 C C . GLY A 1 165 ? 23.419 -9.827 -11.652 1.00 54.34 165 GLY A C 1
ATOM 1296 O O . GLY A 1 165 ? 23.413 -10.991 -11.262 1.00 54.34 165 GLY A O 1
ATOM 1297 N N . ASP A 1 166 ? 23.147 -8.819 -10.820 1.00 51.09 166 ASP A N 1
ATOM 1298 C CA . ASP A 1 166 ? 23.010 -8.921 -9.346 1.00 51.09 166 ASP A CA 1
ATOM 1299 C C . ASP A 1 166 ? 21.906 -9.884 -8.814 1.00 51.09 166 ASP A C 1
ATOM 1301 O O . ASP A 1 166 ? 21.541 -9.854 -7.636 1.00 51.09 166 ASP A O 1
ATOM 1305 N N . HIS A 1 167 ? 21.309 -10.722 -9.664 1.00 51.44 167 HIS A N 1
ATOM 1306 C CA . HIS A 1 167 ? 20.128 -11.539 -9.389 1.00 51.44 167 HIS A CA 1
ATOM 1307 C C . HIS A 1 167 ? 20.292 -13.042 -9.683 1.00 51.44 167 HIS A C 1
ATOM 1309 O O . HIS A 1 167 ? 19.286 -13.749 -9.647 1.00 51.44 167 HIS A O 1
ATOM 1315 N N . GLY A 1 168 ? 21.503 -13.543 -9.952 1.00 55.69 168 GLY A N 1
ATOM 1316 C CA . GLY A 1 168 ? 21.760 -14.983 -10.110 1.00 55.69 168 GLY A CA 1
ATOM 1317 C C . GLY A 1 168 ? 23.169 -15.304 -10.610 1.00 55.69 168 GLY A C 1
ATOM 1318 O O . GLY A 1 168 ? 23.985 -14.402 -10.795 1.00 55.69 168 GLY A O 1
ATOM 1319 N N . PHE A 1 169 ? 23.462 -16.583 -10.844 1.00 54.03 169 PHE A N 1
ATOM 1320 C CA . PHE A 1 169 ? 24.704 -17.031 -11.486 1.00 54.03 169 PHE A CA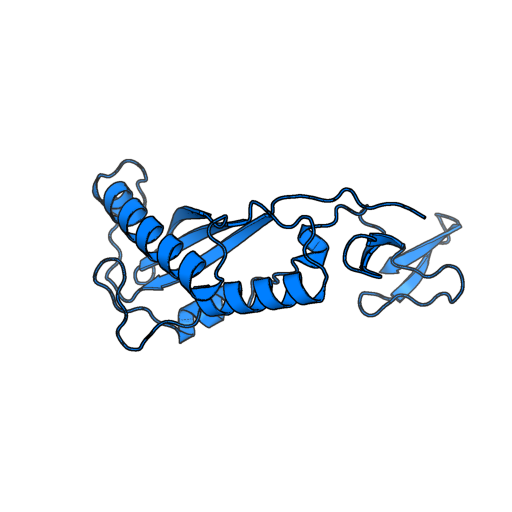 1
ATOM 1321 C C . PHE A 1 169 ? 24.418 -17.876 -12.730 1.00 54.03 169 PHE A C 1
ATOM 1323 O O . PHE A 1 169 ? 23.439 -18.616 -12.810 1.00 54.03 169 PHE A O 1
ATOM 1330 N N . CYS A 1 170 ? 25.271 -17.730 -13.742 1.00 66.94 170 CYS A N 1
ATOM 1331 C CA . CYS A 1 170 ? 25.062 -18.341 -15.046 1.00 66.94 170 CYS A CA 1
ATOM 1332 C C . CYS A 1 170 ? 25.609 -19.769 -15.036 1.00 66.94 170 CYS A C 1
ATOM 1334 O O . CYS A 1 170 ? 26.803 -19.984 -14.825 1.00 66.94 170 CYS A O 1
ATOM 1336 N N . ILE A 1 171 ? 24.746 -20.749 -15.287 1.00 64.44 171 ILE A N 1
ATOM 1337 C CA . ILE A 1 171 ? 25.109 -22.159 -15.414 1.00 64.44 171 ILE A CA 1
ATOM 1338 C C . ILE A 1 171 ? 24.882 -22.592 -16.856 1.00 64.44 171 ILE A C 1
ATOM 1340 O O . ILE A 1 171 ? 23.869 -22.271 -17.470 1.00 64.44 171 ILE A O 1
ATOM 1344 N N . TYR A 1 172 ? 25.820 -23.352 -17.410 1.00 65.56 172 TYR A N 1
ATOM 1345 C CA . TYR A 1 172 ? 25.620 -24.001 -18.698 1.00 65.56 172 TYR A CA 1
ATOM 1346 C C . TYR A 1 172 ? 24.813 -25.290 -18.506 1.00 65.56 172 TYR A C 1
ATOM 1348 O O . TYR A 1 172 ? 25.300 -26.242 -17.890 1.00 65.56 172 TYR A O 1
ATOM 1356 N N . ASP A 1 173 ? 23.583 -25.337 -19.016 1.00 71.69 173 ASP A N 1
ATOM 1357 C CA . ASP A 1 173 ? 22.772 -26.552 -18.979 1.00 71.69 173 ASP A CA 1
ATOM 1358 C C . ASP A 1 173 ? 23.164 -27.460 -20.149 1.00 71.69 173 ASP A C 1
ATOM 1360 O O . ASP A 1 173 ? 22.882 -27.184 -21.315 1.00 71.69 173 ASP A O 1
ATOM 1364 N N . LEU A 1 174 ? 23.816 -28.576 -19.819 1.00 68.81 174 LEU A N 1
ATOM 1365 C CA . LEU A 1 174 ? 24.289 -29.572 -20.783 1.00 68.81 174 LEU A CA 1
ATOM 1366 C C . LEU A 1 174 ? 23.156 -30.326 -21.497 1.00 68.81 174 LEU A C 1
ATOM 1368 O O . LEU A 1 174 ? 23.389 -30.901 -22.557 1.00 68.81 174 LEU A O 1
ATOM 1372 N N . LYS A 1 175 ? 21.941 -30.357 -20.940 1.00 76.38 175 LYS A N 1
ATOM 1373 C CA . LYS A 1 175 ? 20.774 -30.983 -21.579 1.00 76.38 175 LYS A CA 1
ATOM 1374 C C . LYS A 1 175 ? 20.143 -30.053 -22.604 1.00 76.38 175 LYS A C 1
ATOM 1376 O O . LYS A 1 175 ? 19.714 -30.515 -23.657 1.00 76.38 175 LYS A O 1
ATOM 1381 N N . LEU A 1 176 ? 20.069 -28.765 -22.282 1.00 71.88 176 LEU A N 1
ATOM 1382 C CA . LEU A 1 176 ? 19.497 -27.741 -23.158 1.00 71.88 176 LEU A CA 1
ATOM 1383 C C . LEU A 1 176 ? 20.528 -27.145 -24.128 1.00 71.88 176 LEU A C 1
ATOM 1385 O O . LEU A 1 176 ? 20.146 -26.462 -25.075 1.00 71.88 176 LEU A O 1
ATOM 1389 N N . ASN A 1 177 ? 21.816 -27.420 -23.905 1.00 73.00 177 ASN A N 1
ATOM 1390 C CA . ASN A 1 177 ? 22.946 -26.891 -24.666 1.00 73.00 177 ASN A CA 1
ATOM 1391 C C . ASN A 1 177 ? 22.930 -25.350 -24.745 1.00 73.00 177 ASN A C 1
ATOM 1393 O O . ASN A 1 177 ? 23.177 -24.763 -25.799 1.00 73.00 177 ASN A O 1
ATOM 1397 N N . THR A 1 178 ? 22.576 -24.696 -23.632 1.00 63.09 1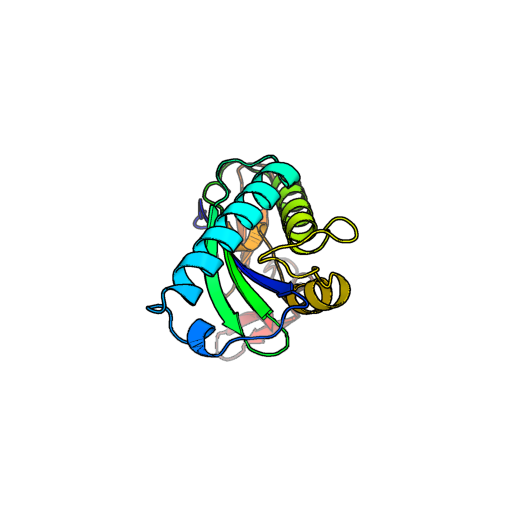78 THR A N 1
ATOM 1398 C CA . THR A 1 178 ? 22.413 -23.236 -23.530 1.00 63.09 178 THR A CA 1
ATOM 1399 C C . THR A 1 178 ? 22.745 -22.730 -22.120 1.00 63.09 178 THR A C 1
ATOM 1401 O O . THR A 1 178 ? 22.732 -23.506 -21.161 1.00 63.09 178 THR A O 1
ATOM 1404 N N . GLN A 1 179 ? 23.062 -21.437 -21.977 1.00 65.62 179 GLN A N 1
ATOM 1405 C CA . GLN A 1 179 ? 23.274 -20.813 -20.663 1.00 65.62 179 GLN A CA 1
ATOM 1406 C C . GLN A 1 179 ? 21.928 -20.522 -19.985 1.00 65.62 179 GLN A C 1
ATOM 1408 O O . GLN A 1 179 ? 21.009 -20.009 -20.623 1.00 65.62 179 GLN A O 1
ATOM 1413 N N . VAL A 1 180 ? 21.832 -20.811 -18.689 1.00 65.25 180 VAL A N 1
ATOM 1414 C CA . VAL A 1 180 ? 20.633 -20.633 -17.861 1.00 65.25 180 VAL A CA 1
ATOM 1415 C C . VAL A 1 180 ? 21.021 -19.923 -16.564 1.00 65.25 180 VAL A C 1
ATOM 1417 O O . VAL A 1 180 ? 22.097 -20.163 -16.020 1.00 65.25 180 VAL A O 1
ATOM 1420 N N . CYS A 1 181 ? 20.165 -19.034 -16.066 1.00 66.25 181 CYS A N 1
ATOM 1421 C CA . CYS A 1 181 ? 20.406 -18.309 -14.817 1.00 66.25 181 CYS A CA 1
ATOM 1422 C C . CYS A 1 181 ? 19.802 -19.088 -13.636 1.00 66.25 181 CYS A C 1
ATOM 1424 O O . CYS A 1 181 ? 18.615 -19.420 -13.692 1.00 66.25 181 CYS A O 1
ATOM 1426 N N . GLN A 1 182 ? 20.595 -19.376 -12.595 1.00 58.94 182 GLN A N 1
ATOM 1427 C CA . GLN A 1 182 ? 20.136 -19.951 -11.318 1.00 58.94 182 GLN A CA 1
ATOM 1428 C C . GLN A 1 182 ? 20.122 -18.924 -10.189 1.00 58.94 182 GLN A C 1
ATOM 1430 O O . GLN A 1 182 ? 21.046 -18.077 -10.133 1.00 58.94 182 GLN A O 1
#

pLDDT: mean 82.99, std 13.54, range [48.19, 97.81]

Sequence (182 aa):
MIYPNTKDSAKIALELYVNKTFDDDLNNKSSAKYMNMSAEAQNILQEKFRNDTGDNTLNVTVTGFKNGSVIVLYDLVITSLRGKNESGLNTLRNNIYKAATEWRDKETILGGVIDQSRTKNLNDKTKIDLVQLRCGCPPEYICVTYDSVNSTCQHKCDHSNHECGDHGFCIYDLKLNTQVCQ

Secondary structure (DSSP, 8-state):
-BPPEE-S-EEEEEEEEEES---GGGG-TTSHHHHHHHHHHHHHHHHHHHHHH--TT-EEEEEEEETTTEEEEEEEEE---TT--HHHHHHHHHHHHHHHH---TT-EETTEEE-HHHHHHHHHT----HHHHHEE--TTEEEEESSSS-EEEEESB-TTT--B-TT--EEEETTTTEEEE-

Organism: Crassostrea virginica (NCBI:txid6565)

InterPro domains:
  IPR000082 SEA domain [PF01390] (18-86)
  IPR000082 SEA domain [PS50024] (8-120)
  IPR036364 SEA domain superfamily [G3DSA:3.30.70.960] (14-109)
  IPR036364 SEA domain superfamily [SSF82671] (19-84)

Radius of gyration: 20.32 Å; chains: 1; bounding box: 54×45×48 Å

Foldseek 3Di:
DAAFDFDFKDKFKAKWAFQAADDPCQVPCPRPVVVVLQVQQQVVLLVLLCVQQVDNQKGKGFPGWDDDHTMTIIMIMRRGPAQAAQVSQVSSVVSNLCSQQPDDAQDHGPNTGTDNVVRNVRCVPRPDDSQQRRGHDDPQFGWDGPTRHDIHTDGQADPVPQQGPPPFHWDQDPVVRGIGGD